Protein AF-A0A812JSM6-F1 (afdb_monomer_lite)

Secondary structure (DSSP, 8-state):
--HHHHHHHIIIIIHHHHHHHHHHHT-EEEE-SSEEEEEESTTS-EEEEEETTTEEEEEEEEEGGGTEEEEEEEETTS-EEEEEEE--HHHHHHHHHHHHHHHHHHHHHHHTT-TTTTTS----------SS-------S---------

Sequence (149 aa):
MFAPFLSCFVVIGIIPFIAAVNRQFRVKYKVTNKRVSVTGGLDGKDITEFSYQEIYEMKYGLRFLGYCADVRINLRDGAKVELFGLLNFEEMRENYNYMLSKHLAYFCIGAKAMDGVLQLKAPGRFWLDPPDGLCLLKLVFGAWDRRVC

pLDDT: mean 70.22, std 19.66, range [28.47, 93.5]

Foldseek 3Di:
DCVVVVVCCCVPPVVVVVVVVVQQPAWDWDDDLFWIWIQHDPVSPDIDIDGLQQFDDKDKDADDVQQFIKIWTQGVVRDIDINGDPRHNVVVVVSVVVSVVSSVVVVVVVVVVCVVPPPPDDPDDDDDPDPDPDPDDDDDDPDPPPPDD

Structure (mmCIF, N/CA/C/O backbone):
data_AF-A0A812JSM6-F1
#
_entry.id   AF-A0A812JSM6-F1
#
loop_
_atom_site.group_PDB
_atom_site.id
_atom_site.type_symbol
_atom_site.label_atom_id
_atom_site.label_alt_id
_atom_site.label_comp_id
_atom_site.label_asym_id
_atom_site.label_entity_id
_atom_site.label_seq_id
_atom_site.pdbx_PDB_ins_code
_atom_site.Cartn_x
_atom_site.Cartn_y
_atom_site.Cartn_z
_atom_site.occupancy
_atom_site.B_iso_or_equiv
_atom_site.auth_seq_id
_atom_site.auth_comp_id
_atom_site.auth_asym_id
_atom_site.auth_atom_id
_atom_site.pdbx_PDB_model_num
ATOM 1 N N . MET A 1 1 ? 33.179 2.608 -28.575 1.00 76.56 1 MET A N 1
ATOM 2 C CA . MET A 1 1 ? 32.802 1.241 -28.142 1.00 76.56 1 MET A CA 1
ATOM 3 C C . MET A 1 1 ? 31.641 1.196 -27.135 1.00 76.56 1 MET A C 1
ATOM 5 O O . MET A 1 1 ? 31.007 0.160 -27.040 1.00 76.56 1 MET A O 1
ATOM 9 N N . PHE A 1 2 ? 31.307 2.287 -26.425 1.00 82.81 2 PHE A N 1
ATOM 10 C CA . PHE A 1 2 ? 30.234 2.302 -25.406 1.00 82.81 2 PHE A CA 1
ATOM 11 C C . PHE A 1 2 ? 28.799 2.477 -25.940 1.00 82.81 2 PHE A C 1
ATOM 13 O O . PHE A 1 2 ? 27.842 2.128 -25.253 1.00 82.81 2 PHE A O 1
ATOM 20 N N . ALA A 1 3 ? 28.639 2.975 -27.170 1.00 85.88 3 ALA A N 1
ATOM 21 C CA . ALA A 1 3 ? 27.335 3.212 -27.795 1.00 85.88 3 ALA A CA 1
ATOM 22 C C . ALA A 1 3 ? 26.365 2.000 -27.788 1.00 85.88 3 ALA A C 1
ATOM 24 O O . ALA A 1 3 ? 25.209 2.195 -27.409 1.00 85.88 3 ALA A O 1
ATOM 25 N N . PRO A 1 4 ? 26.779 0.755 -28.122 1.00 87.19 4 PRO A N 1
ATOM 26 C CA . PRO A 1 4 ? 25.855 -0.385 -28.093 1.00 87.19 4 PRO A CA 1
ATOM 27 C C . PRO A 1 4 ? 25.420 -0.775 -26.672 1.00 87.19 4 PRO A C 1
ATOM 29 O O . PRO A 1 4 ? 24.293 -1.223 -26.473 1.00 87.19 4 PRO A O 1
ATOM 32 N N . PHE A 1 5 ? 26.278 -0.564 -25.669 1.00 89.69 5 PHE A N 1
ATOM 33 C CA . PHE A 1 5 ? 25.990 -0.917 -24.276 1.00 89.69 5 PHE A CA 1
ATOM 34 C C . PHE A 1 5 ? 24.884 -0.035 -23.684 1.00 89.69 5 PHE A C 1
ATOM 36 O O . PHE A 1 5 ? 23.965 -0.532 -23.034 1.00 89.69 5 PHE A O 1
ATOM 43 N N . LEU A 1 6 ? 24.936 1.272 -23.966 1.00 90.75 6 LEU A N 1
ATOM 44 C CA . LEU A 1 6 ? 23.934 2.225 -23.490 1.00 90.75 6 LEU A CA 1
ATOM 45 C C . LEU A 1 6 ? 22.566 1.977 -24.142 1.00 90.75 6 LEU A C 1
ATOM 47 O O . LEU A 1 6 ? 21.545 2.001 -23.458 1.00 90.75 6 LEU A O 1
ATOM 51 N N . SER A 1 7 ? 22.547 1.679 -25.446 1.00 91.00 7 SER A N 1
ATOM 52 C CA . SER A 1 7 ? 21.311 1.370 -26.175 1.00 91.00 7 SER A CA 1
ATOM 53 C C . SER A 1 7 ? 20.589 0.155 -25.581 1.00 91.00 7 SER A C 1
ATOM 55 O O . SER A 1 7 ? 19.389 0.218 -25.318 1.00 91.00 7 SER A O 1
ATOM 57 N N . CYS A 1 8 ? 21.325 -0.916 -25.276 1.00 90.44 8 CYS A N 1
ATOM 58 C CA . CYS A 1 8 ? 20.752 -2.132 -24.706 1.00 90.44 8 CYS A CA 1
ATOM 59 C C . CYS A 1 8 ? 20.219 -1.910 -23.275 1.00 90.44 8 CYS A C 1
ATOM 61 O O . CYS A 1 8 ? 19.116 -2.345 -22.941 1.00 90.44 8 CYS A O 1
ATOM 63 N N . PHE A 1 9 ? 20.956 -1.164 -22.441 1.00 92.88 9 PHE A N 1
ATOM 64 C CA . PHE A 1 9 ? 20.555 -0.866 -21.061 1.00 92.88 9 PHE A CA 1
ATOM 65 C C . PHE A 1 9 ? 19.278 -0.020 -20.974 1.00 92.88 9 PHE A C 1
ATOM 67 O O . PHE A 1 9 ? 18.424 -0.269 -20.124 1.00 92.88 9 PHE A O 1
ATOM 74 N N . VAL A 1 10 ? 19.111 0.967 -21.856 1.00 93.50 10 VAL A N 1
ATOM 75 C CA . VAL A 1 10 ? 17.908 1.812 -21.845 1.00 93.50 10 VAL A CA 1
ATOM 76 C C . VAL A 1 10 ? 16.676 1.003 -22.251 1.00 93.50 10 VAL A C 1
ATOM 78 O O . VAL A 1 10 ? 15.651 1.082 -21.575 1.00 93.50 10 VAL A O 1
ATOM 81 N N . VAL A 1 11 ? 16.785 0.188 -23.306 1.00 93.06 11 VAL A N 1
ATOM 82 C CA . VAL A 1 11 ? 15.657 -0.594 -23.837 1.00 93.06 11 VAL A CA 1
ATOM 83 C C . VAL A 1 11 ? 15.232 -1.704 -22.876 1.00 93.06 11 VAL A C 1
ATOM 85 O O . VAL A 1 11 ? 14.039 -1.885 -22.643 1.00 93.06 11 VAL A O 1
ATOM 88 N N . ILE A 1 12 ? 16.193 -2.427 -22.295 1.00 92.31 12 ILE A N 1
ATOM 89 C CA . ILE A 1 12 ? 15.912 -3.599 -21.453 1.00 92.31 12 ILE A CA 1
ATOM 90 C C . ILE A 1 12 ? 15.767 -3.223 -19.974 1.00 92.31 12 ILE A C 1
ATOM 92 O O . ILE A 1 12 ? 15.032 -3.879 -19.244 1.00 92.31 12 ILE A O 1
ATOM 96 N N . GLY A 1 13 ? 16.460 -2.186 -19.508 1.00 93.06 13 GLY A N 1
ATOM 97 C CA . GLY A 1 13 ? 16.463 -1.787 -18.102 1.00 93.06 13 GLY A CA 1
ATOM 98 C C . GLY A 1 13 ? 15.492 -0.650 -17.817 1.00 93.06 13 GLY A C 1
ATOM 99 O O . GLY A 1 13 ? 14.518 -0.817 -17.085 1.00 93.06 13 GLY A O 1
ATOM 100 N N . ILE A 1 14 ? 15.757 0.523 -18.395 1.00 93.44 14 ILE A N 1
ATOM 101 C CA . ILE A 1 14 ? 15.090 1.766 -17.981 1.00 93.44 14 ILE A CA 1
ATOM 102 C C . ILE A 1 14 ? 13.609 1.785 -18.372 1.00 93.44 14 ILE A C 1
ATOM 104 O O . ILE A 1 14 ? 12.766 2.110 -17.537 1.00 93.44 14 ILE A O 1
ATOM 108 N N . ILE A 1 15 ? 13.271 1.420 -19.612 1.00 93.38 15 ILE A N 1
ATOM 109 C CA . ILE A 1 15 ? 11.881 1.456 -20.095 1.00 93.38 15 ILE A CA 1
ATOM 110 C C . ILE A 1 15 ? 10.942 0.574 -19.244 1.00 93.38 15 ILE A C 1
ATOM 112 O O . ILE A 1 15 ? 9.942 1.101 -18.743 1.00 93.38 15 ILE A O 1
ATOM 116 N N . PRO A 1 16 ? 11.224 -0.725 -19.011 1.00 92.81 16 PRO A N 1
ATOM 117 C CA . PRO A 1 16 ? 10.350 -1.547 -18.175 1.00 92.81 16 PRO A CA 1
ATOM 118 C C . PRO A 1 16 ? 10.378 -1.134 -16.699 1.00 92.81 16 PRO A C 1
ATOM 120 O O . PRO A 1 16 ? 9.357 -1.260 -16.021 1.00 92.81 16 PRO A O 1
ATOM 123 N N . PHE A 1 17 ? 11.492 -0.588 -16.198 1.00 92.75 17 PHE A N 1
ATOM 124 C CA . PHE A 1 17 ? 11.568 -0.079 -14.829 1.00 92.75 17 PHE A CA 1
ATOM 125 C C . PHE A 1 17 ? 10.635 1.119 -14.611 1.00 92.75 17 PHE A C 1
ATOM 127 O O . PHE A 1 17 ? 9.844 1.115 -13.671 1.00 92.75 17 PHE A O 1
ATOM 134 N N . ILE A 1 18 ? 10.651 2.111 -15.509 1.00 90.75 18 ILE A N 1
ATOM 135 C CA . ILE A 1 18 ? 9.742 3.267 -15.435 1.00 90.75 18 ILE A CA 1
ATOM 136 C C . ILE A 1 18 ? 8.284 2.809 -15.546 1.00 90.75 18 ILE A C 1
ATOM 138 O O . ILE A 1 18 ? 7.426 3.297 -14.809 1.00 90.75 18 ILE A O 1
ATOM 142 N N . ALA A 1 19 ? 7.994 1.847 -16.427 1.00 87.06 19 ALA A N 1
ATOM 143 C CA . ALA A 1 19 ? 6.653 1.288 -16.564 1.00 87.06 19 ALA A CA 1
ATOM 144 C C . ALA A 1 19 ? 6.167 0.612 -15.267 1.00 87.06 19 ALA A C 1
ATOM 146 O O . ALA A 1 19 ? 5.017 0.810 -14.868 1.00 87.06 19 ALA A O 1
ATOM 147 N N . ALA A 1 20 ? 7.041 -0.133 -14.584 1.00 84.12 20 ALA A N 1
ATOM 148 C CA . ALA A 1 20 ? 6.739 -0.734 -13.288 1.00 84.12 20 ALA A CA 1
ATOM 149 C C . ALA A 1 20 ? 6.508 0.339 -12.213 1.00 84.12 20 ALA A C 1
ATOM 151 O O . ALA A 1 20 ? 5.495 0.316 -11.524 1.00 84.12 20 ALA A O 1
ATOM 152 N N . VAL A 1 21 ? 7.388 1.334 -12.125 1.00 84.06 21 VAL A N 1
ATOM 153 C CA . VAL A 1 21 ? 7.294 2.416 -11.137 1.00 84.06 21 VAL A CA 1
ATOM 154 C C . VAL A 1 21 ? 6.013 3.245 -11.311 1.00 84.06 21 VAL A C 1
ATOM 156 O O . VAL A 1 21 ? 5.308 3.515 -10.338 1.00 84.06 21 VAL A O 1
ATOM 159 N N . ASN A 1 22 ? 5.639 3.578 -12.549 1.00 82.69 22 ASN A N 1
ATOM 160 C CA . ASN A 1 22 ? 4.393 4.296 -12.838 1.00 82.69 22 ASN A CA 1
ATOM 161 C C . ASN A 1 22 ? 3.137 3.534 -12.396 1.00 82.69 22 ASN A C 1
ATOM 163 O O . ASN A 1 22 ? 2.111 4.157 -12.115 1.00 82.69 22 ASN A O 1
ATOM 167 N N . ARG A 1 23 ? 3.191 2.199 -12.340 1.00 73.75 23 ARG A N 1
ATOM 168 C CA . ARG A 1 23 ? 2.078 1.389 -11.837 1.00 73.75 23 ARG A CA 1
ATOM 169 C C . ARG A 1 23 ? 1.882 1.587 -10.336 1.00 73.75 23 ARG A C 1
ATOM 171 O O . ARG A 1 23 ? 0.740 1.695 -9.902 1.00 73.75 23 ARG A O 1
ATOM 178 N N . GLN A 1 24 ? 2.966 1.679 -9.567 1.00 71.12 24 GLN A N 1
ATOM 179 C CA . GLN A 1 24 ? 2.906 1.925 -8.125 1.00 71.12 24 GLN A CA 1
ATOM 180 C C . GLN A 1 24 ? 2.374 3.329 -7.791 1.00 71.12 24 GLN A C 1
ATOM 182 O O . GLN A 1 24 ? 1.583 3.472 -6.866 1.00 71.12 24 GLN A O 1
ATOM 187 N N . PHE A 1 25 ? 2.752 4.361 -8.551 1.00 74.31 25 PHE A N 1
ATOM 188 C CA . PHE A 1 25 ? 2.411 5.754 -8.220 1.00 74.31 25 PHE A CA 1
ATOM 189 C C . PHE A 1 25 ? 0.959 6.173 -8.498 1.00 74.31 25 PHE A C 1
ATOM 191 O O . PHE A 1 25 ? 0.527 7.232 -8.045 1.00 74.31 25 PHE A O 1
ATOM 198 N N . ARG A 1 26 ? 0.190 5.386 -9.257 1.00 69.31 26 ARG A N 1
ATOM 199 C CA . ARG A 1 26 ? -1.166 5.772 -9.692 1.00 69.31 26 ARG A CA 1
ATOM 200 C C . ARG A 1 26 ? -2.274 5.515 -8.676 1.00 69.31 26 ARG A C 1
ATOM 202 O O . ARG A 1 26 ? -3.402 5.932 -8.918 1.00 69.31 26 ARG A O 1
ATOM 209 N N . VAL A 1 27 ? -1.982 4.858 -7.560 1.00 75.50 27 VAL A N 1
ATOM 210 C CA . VAL A 1 27 ? -2.995 4.582 -6.538 1.00 75.50 27 VAL A CA 1
ATOM 211 C C . VAL A 1 27 ? -2.997 5.713 -5.516 1.00 75.50 27 VAL A C 1
ATOM 213 O O . VAL A 1 27 ? -1.971 6.008 -4.908 1.00 75.50 27 VAL A O 1
ATOM 216 N N . LYS A 1 28 ? -4.149 6.365 -5.335 1.00 79.69 28 LYS A N 1
ATOM 217 C CA . LYS A 1 28 ? -4.327 7.421 -4.332 1.00 79.69 28 LYS A CA 1
ATOM 218 C C . LYS A 1 28 ? -5.254 6.931 -3.232 1.00 79.69 28 LYS A C 1
ATOM 220 O O . LYS A 1 28 ? -6.344 6.432 -3.506 1.00 79.69 28 LYS A O 1
ATOM 225 N N . TYR A 1 29 ? -4.834 7.123 -1.988 1.00 79.44 29 TYR A N 1
ATOM 226 C CA . TYR A 1 29 ? -5.600 6.735 -0.810 1.00 79.44 29 TYR A CA 1
ATOM 227 C C . TYR A 1 29 ? -6.124 7.982 -0.113 1.00 79.44 29 TYR A C 1
ATOM 229 O O . TYR A 1 29 ? -5.374 8.921 0.148 1.00 79.44 29 TYR A O 1
ATOM 237 N N . LYS A 1 30 ? -7.418 7.995 0.198 1.00 84.31 30 LYS A N 1
ATOM 238 C CA . LYS A 1 30 ? -8.031 9.044 1.004 1.00 84.31 30 LYS A CA 1
ATOM 239 C C . LYS A 1 30 ? -8.640 8.422 2.247 1.00 84.31 30 LYS A C 1
ATOM 241 O O . LYS A 1 30 ? -9.692 7.785 2.200 1.00 84.31 30 LYS A O 1
ATOM 246 N N . VAL A 1 31 ? -7.974 8.644 3.372 1.00 84.62 31 VAL A N 1
ATOM 247 C CA . VAL A 1 31 ? -8.452 8.229 4.689 1.00 84.62 31 VAL A CA 1
ATOM 248 C C . VAL A 1 31 ? -9.355 9.323 5.249 1.00 84.62 31 VAL A C 1
ATOM 250 O O . VAL A 1 31 ? -8.962 10.482 5.342 1.00 84.62 31 VAL A O 1
ATOM 253 N N . THR A 1 32 ? -10.605 8.993 5.574 1.00 87.00 32 THR A N 1
ATOM 254 C CA . THR A 1 32 ? -11.562 9.924 6.196 1.00 87.00 32 THR A CA 1
ATOM 255 C C . THR A 1 32 ? -12.191 9.281 7.434 1.00 87.00 32 THR A C 1
ATOM 257 O O . THR A 1 32 ? -12.185 8.065 7.597 1.00 87.00 32 THR A O 1
ATOM 260 N N . ASN A 1 33 ? -12.791 10.086 8.314 1.00 86.19 33 ASN A N 1
ATOM 261 C CA . ASN A 1 33 ? -13.388 9.631 9.577 1.00 86.19 33 ASN A CA 1
ATOM 262 C C . ASN A 1 33 ? -14.441 8.516 9.466 1.00 86.19 33 ASN A C 1
ATOM 264 O O . ASN A 1 33 ? -14.615 7.780 10.432 1.00 86.19 33 ASN A O 1
ATOM 268 N N . LYS A 1 34 ? -15.169 8.420 8.345 1.00 84.25 34 LYS A N 1
ATOM 269 C CA . LYS A 1 34 ? -16.288 7.470 8.175 1.00 84.25 34 LYS A CA 1
ATOM 270 C C . LYS A 1 34 ? -15.994 6.333 7.199 1.00 84.25 34 LYS A C 1
ATOM 272 O O . LYS A 1 34 ? -16.582 5.269 7.326 1.00 84.25 34 LYS A O 1
ATOM 277 N N . ARG A 1 35 ? -15.136 6.580 6.213 1.00 87.44 35 ARG A N 1
ATOM 278 C CA . ARG A 1 35 ? -14.860 5.663 5.110 1.00 87.44 35 ARG A CA 1
ATOM 279 C C . ARG A 1 35 ? -13.451 5.862 4.592 1.00 87.44 35 ARG A C 1
ATOM 281 O O . ARG A 1 35 ? -12.874 6.943 4.751 1.00 87.44 35 ARG A O 1
ATOM 288 N N . VAL A 1 36 ? -12.945 4.819 3.959 1.00 88.81 36 VAL A N 1
ATOM 289 C CA . VAL A 1 36 ? -11.672 4.825 3.252 1.00 88.81 36 VAL A CA 1
ATOM 290 C C . VAL A 1 36 ? -11.987 4.752 1.767 1.00 88.81 36 VAL A C 1
ATOM 292 O O . VAL A 1 36 ? -12.696 3.845 1.336 1.00 88.81 36 VAL A O 1
ATOM 295 N N . SER A 1 37 ? -11.487 5.718 0.999 1.00 87.44 37 SER A N 1
ATOM 296 C CA . SER A 1 37 ? -11.657 5.746 -0.453 1.00 87.44 37 SER A CA 1
ATOM 297 C C . SER A 1 37 ? -10.317 5.419 -1.105 1.00 87.44 37 SER A C 1
ATOM 299 O O . SER A 1 37 ? -9.312 6.092 -0.857 1.00 87.44 37 SER A O 1
ATOM 301 N N . VAL A 1 38 ? -10.304 4.381 -1.935 1.00 85.44 38 VAL A N 1
ATOM 302 C CA . VAL A 1 38 ? -9.160 4.016 -2.772 1.00 85.44 38 VAL A CA 1
ATOM 303 C C . VAL A 1 38 ? -9.497 4.431 -4.191 1.00 85.44 38 VAL A C 1
ATOM 305 O O . VAL A 1 38 ? -10.498 3.988 -4.750 1.00 85.44 38 VAL A O 1
ATOM 308 N N . THR A 1 39 ? -8.687 5.318 -4.754 1.00 84.19 39 THR A N 1
ATOM 309 C CA . THR A 1 39 ? -8.826 5.763 -6.137 1.00 84.19 39 THR A CA 1
ATOM 310 C C . THR A 1 39 ? -7.756 5.081 -6.973 1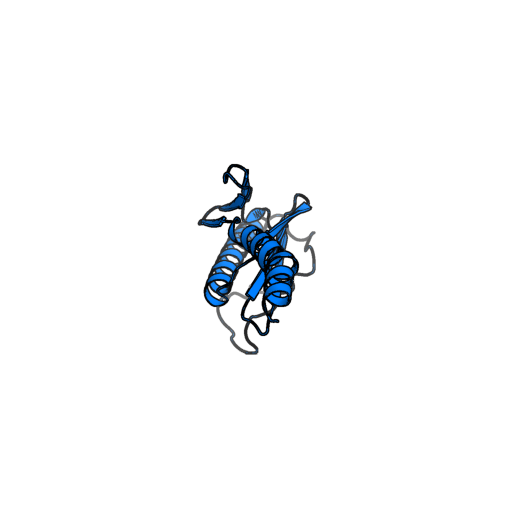.00 84.19 39 THR A C 1
ATOM 312 O O . THR A 1 39 ? -6.558 5.280 -6.754 1.00 84.19 39 THR A O 1
ATOM 315 N N . GLY A 1 40 ? -8.206 4.266 -7.921 1.00 76.56 40 GLY A N 1
ATOM 316 C CA . GLY A 1 40 ? -7.383 3.575 -8.901 1.00 76.56 40 GLY A CA 1
ATOM 317 C C . GLY A 1 40 ? -7.708 3.988 -10.337 1.00 76.56 40 GLY A C 1
ATOM 318 O O . GLY A 1 40 ? -8.612 4.779 -10.613 1.00 76.56 40 GLY A O 1
ATOM 319 N N . GLY A 1 41 ? -6.939 3.421 -11.264 1.00 72.44 41 GLY A N 1
ATOM 320 C CA . GLY A 1 41 ? -7.090 3.644 -12.701 1.00 72.44 41 GLY A CA 1
ATOM 321 C C . GLY A 1 41 ? -6.201 4.764 -13.247 1.00 72.44 41 GLY A C 1
ATOM 322 O O . GLY A 1 41 ? -5.709 5.621 -12.517 1.00 72.44 41 GLY A O 1
ATOM 323 N N . LEU A 1 42 ? -5.972 4.741 -14.563 1.00 64.12 42 LEU A N 1
ATOM 324 C CA . LEU A 1 42 ? -5.205 5.780 -15.261 1.00 64.12 42 LEU A CA 1
ATOM 325 C C . LEU A 1 42 ? -5.878 7.157 -15.171 1.00 64.12 42 LEU A C 1
ATOM 327 O O . LEU A 1 42 ? -5.184 8.152 -14.990 1.00 64.12 42 LEU A O 1
ATOM 331 N N . ASP A 1 43 ? -7.210 7.181 -15.241 1.00 74.25 43 ASP A N 1
ATOM 332 C CA . ASP A 1 43 ? -8.031 8.396 -15.198 1.00 74.25 43 ASP A CA 1
ATOM 333 C C . ASP A 1 43 ? -8.645 8.661 -13.812 1.00 74.25 43 ASP A C 1
ATOM 335 O O . ASP A 1 43 ? -9.489 9.541 -13.662 1.00 74.25 43 ASP A O 1
ATOM 339 N N . GLY A 1 44 ? -8.272 7.880 -12.787 1.00 71.88 44 GLY A N 1
ATOM 340 C CA . GLY A 1 44 ? -8.815 8.022 -11.429 1.00 71.88 44 GLY A CA 1
ATOM 341 C C . GLY A 1 44 ? -10.327 7.780 -11.320 1.00 71.88 44 GLY A C 1
ATOM 342 O O . GLY A 1 44 ? -10.960 8.261 -10.383 1.00 71.88 44 GLY A O 1
ATOM 343 N N . LYS A 1 45 ? -10.916 7.083 -12.299 1.00 76.19 45 LYS A N 1
ATOM 344 C CA . LYS A 1 45 ? -12.363 6.854 -12.397 1.00 76.19 45 LYS A CA 1
ATOM 345 C C . LYS A 1 45 ? -12.853 5.727 -11.485 1.00 76.19 45 LYS A C 1
ATOM 347 O O . LYS A 1 45 ? -14.020 5.725 -11.100 1.00 76.19 45 LYS A O 1
ATOM 352 N N . ASP A 1 46 ? -11.966 4.811 -11.108 1.00 80.06 46 ASP A N 1
ATOM 353 C CA . ASP A 1 46 ? -12.313 3.676 -10.260 1.00 80.06 46 ASP A CA 1
ATOM 354 C C . ASP A 1 46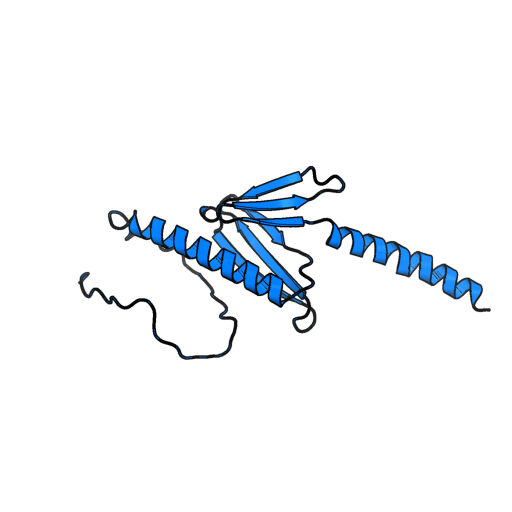 ? -12.100 4.064 -8.798 1.00 80.06 46 ASP A C 1
ATOM 356 O O . ASP A 1 46 ? -10.996 3.986 -8.257 1.00 80.06 46 ASP A O 1
ATOM 360 N N . ILE A 1 47 ? -13.170 4.546 -8.168 1.00 84.06 47 ILE A N 1
ATOM 361 C CA . ILE A 1 47 ? -13.194 4.878 -6.744 1.00 84.06 47 ILE A CA 1
ATOM 362 C C . ILE A 1 47 ? -13.926 3.754 -6.021 1.00 84.06 47 ILE A C 1
ATOM 364 O O . ILE A 1 47 ? -15.131 3.581 -6.186 1.00 84.06 47 ILE A O 1
ATOM 368 N N . THR A 1 48 ? -13.205 3.005 -5.196 1.00 84.12 48 THR A N 1
ATOM 369 C CA . THR A 1 48 ? -13.795 2.016 -4.291 1.00 84.12 48 THR A CA 1
ATOM 370 C C . THR A 1 48 ? -13.791 2.586 -2.882 1.00 84.12 48 THR A C 1
ATOM 372 O O . THR A 1 48 ? -12.725 2.857 -2.324 1.00 84.12 48 THR A O 1
ATOM 375 N N . GLU A 1 49 ? -14.977 2.791 -2.314 1.00 87.69 49 GLU A N 1
ATOM 376 C CA . GLU A 1 49 ? -15.155 3.251 -0.937 1.00 87.69 49 GLU A CA 1
ATOM 377 C C . GLU A 1 49 ? -15.636 2.093 -0.064 1.00 87.69 49 GLU A C 1
ATOM 379 O O . GLU A 1 49 ? -16.531 1.358 -0.471 1.00 87.69 49 GLU A O 1
ATOM 384 N N . PHE A 1 50 ? -15.071 1.950 1.133 1.00 88.75 50 PHE A N 1
ATOM 385 C CA . PHE A 1 50 ? -15.512 0.954 2.114 1.00 88.75 50 PHE A CA 1
ATOM 386 C C . PHE A 1 50 ? -15.593 1.538 3.526 1.00 88.75 50 PHE A C 1
ATOM 388 O O . PHE A 1 50 ? -14.914 2.520 3.867 1.00 88.75 50 PHE A O 1
ATOM 395 N N . SER A 1 51 ? -16.457 0.941 4.349 1.00 89.19 51 SER A N 1
ATOM 396 C CA . SER A 1 51 ? -16.693 1.349 5.738 1.00 89.19 51 SER A CA 1
ATOM 397 C C . SER A 1 51 ? -15.787 0.592 6.715 1.00 89.19 51 SER A C 1
ATOM 399 O O . SER A 1 51 ? -15.416 -0.559 6.494 1.00 89.19 51 SER A O 1
ATOM 401 N N . TYR A 1 52 ? -15.474 1.194 7.866 1.00 87.25 52 TYR A N 1
ATOM 402 C CA . TYR A 1 52 ? -14.646 0.557 8.904 1.00 87.25 52 TYR A CA 1
ATOM 403 C C . TYR A 1 52 ? -15.259 -0.713 9.508 1.00 87.25 52 TYR A C 1
ATOM 405 O O . TYR A 1 52 ? -14.547 -1.540 10.079 1.00 87.25 52 TYR A O 1
ATOM 413 N N . GLN A 1 53 ? -16.578 -0.866 9.401 1.00 84.06 53 GLN A N 1
ATOM 414 C CA . GLN A 1 53 ? -17.322 -2.007 9.939 1.00 84.06 53 GLN A CA 1
ATOM 415 C C . GLN A 1 53 ? -17.158 -3.270 9.077 1.00 84.06 53 GLN A C 1
ATOM 417 O O . GLN A 1 53 ? -17.229 -4.392 9.588 1.00 84.06 53 GLN A O 1
ATOM 422 N N . GLU A 1 54 ? -16.901 -3.087 7.781 1.00 86.06 54 GLU A N 1
ATOM 423 C CA . GLU A 1 54 ? -16.725 -4.159 6.793 1.00 86.06 54 GLU A CA 1
ATOM 424 C C . GLU A 1 54 ? -15.341 -4.799 6.871 1.00 86.06 54 GLU A C 1
ATOM 426 O O . GLU A 1 54 ? -15.135 -5.887 6.343 1.00 86.06 54 GLU A O 1
ATOM 431 N N . ILE A 1 55 ? -14.393 -4.160 7.555 1.00 85.44 55 ILE A N 1
ATOM 432 C CA . ILE A 1 55 ? -13.047 -4.692 7.733 1.00 85.44 55 ILE A CA 1
ATOM 433 C C . ILE A 1 55 ? -13.127 -5.931 8.631 1.00 85.44 55 ILE A C 1
ATOM 435 O O . ILE A 1 55 ? -13.669 -5.883 9.736 1.00 85.44 55 ILE A O 1
ATOM 439 N N . TYR A 1 56 ? -12.619 -7.056 8.136 1.00 83.62 56 TYR A N 1
ATOM 440 C CA . TYR A 1 56 ? -12.536 -8.316 8.873 1.00 83.62 56 TYR A CA 1
ATOM 441 C C . TYR A 1 56 ? -11.137 -8.528 9.451 1.00 83.62 56 TYR A C 1
ATOM 443 O O . TYR A 1 56 ? -10.991 -8.953 10.593 1.00 83.62 56 TYR A O 1
ATOM 451 N N . GLU A 1 57 ? -10.108 -8.217 8.667 1.00 80.50 57 GLU A N 1
ATOM 452 C CA . GLU A 1 57 ? -8.719 -8.427 9.053 1.00 80.50 57 GLU A CA 1
ATOM 453 C C . GLU A 1 57 ? -7.826 -7.383 8.383 1.00 80.50 57 GLU A C 1
ATOM 455 O O . GLU A 1 57 ? -7.996 -7.070 7.202 1.00 80.50 57 GLU A O 1
ATOM 460 N N . MET A 1 58 ? -6.854 -6.869 9.135 1.00 82.50 58 MET A N 1
ATOM 461 C CA . MET A 1 58 ? -5.794 -6.004 8.627 1.00 82.50 58 MET A CA 1
ATOM 462 C C . MET A 1 58 ? -4.446 -6.672 8.885 1.00 82.50 58 MET A C 1
ATOM 464 O O . MET A 1 58 ? -4.177 -7.126 9.992 1.00 82.50 58 MET A O 1
ATOM 468 N N . LYS A 1 59 ? -3.609 -6.745 7.852 1.00 83.88 59 LYS A N 1
ATOM 469 C CA . LYS A 1 59 ? -2.251 -7.293 7.902 1.00 83.88 59 LYS A CA 1
ATOM 470 C C . LYS A 1 59 ? -1.301 -6.286 7.283 1.00 83.88 59 LYS A C 1
ATOM 472 O O . LYS A 1 59 ? -1.591 -5.778 6.205 1.00 83.88 59 LYS A O 1
ATOM 477 N N . TYR A 1 60 ? -0.158 -6.034 7.904 1.00 81.00 60 TYR A N 1
ATOM 478 C CA . TYR A 1 60 ? 0.907 -5.249 7.288 1.00 81.00 60 TYR A CA 1
ATOM 479 C C . TYR A 1 60 ? 2.136 -6.124 7.034 1.00 81.00 60 TYR A C 1
ATOM 481 O O . TYR A 1 60 ? 2.393 -7.084 7.756 1.00 81.00 60 TYR A O 1
ATOM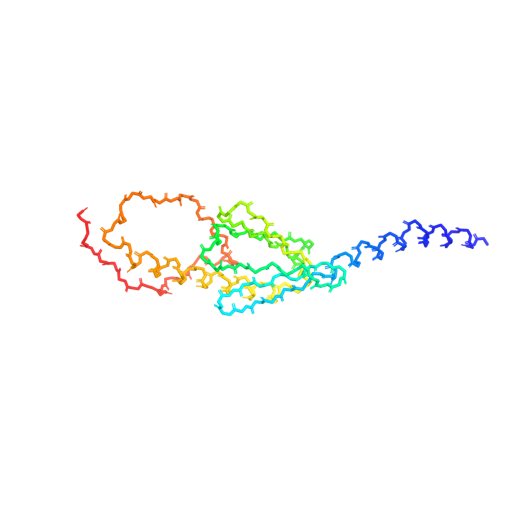 489 N N . GLY A 1 61 ? 2.873 -5.822 5.969 1.00 78.94 61 GLY A N 1
ATOM 490 C CA . GLY A 1 61 ? 4.114 -6.490 5.604 1.00 78.94 61 GLY A CA 1
ATOM 491 C C . GLY A 1 61 ? 5.215 -5.464 5.394 1.00 78.94 61 GLY A C 1
ATOM 492 O O . GLY A 1 61 ? 5.077 -4.566 4.568 1.00 78.94 61 GLY A O 1
ATOM 493 N N . LEU A 1 62 ? 6.312 -5.601 6.135 1.00 77.06 62 LEU A N 1
ATOM 494 C CA . LEU A 1 62 ? 7.494 -4.756 5.978 1.00 77.06 62 LEU A CA 1
ATOM 495 C C . LEU A 1 62 ? 8.326 -5.247 4.789 1.00 77.06 62 LEU A C 1
ATOM 497 O O . LEU A 1 62 ? 8.587 -6.443 4.645 1.00 77.06 62 LEU A O 1
ATOM 501 N N . ARG A 1 63 ? 8.782 -4.319 3.951 1.00 74.00 63 ARG A N 1
ATOM 502 C CA . ARG A 1 63 ? 9.640 -4.571 2.792 1.00 74.00 63 ARG A CA 1
ATOM 503 C C . ARG A 1 63 ? 10.871 -3.672 2.861 1.00 74.00 63 ARG A C 1
ATOM 505 O O . ARG A 1 63 ? 10.799 -2.560 3.371 1.00 74.00 63 ARG A O 1
ATOM 512 N N . PHE A 1 64 ? 12.008 -4.167 2.361 1.00 64.06 64 PHE A N 1
ATOM 513 C CA . PHE A 1 64 ? 13.291 -3.446 2.361 1.00 64.06 64 PHE A CA 1
ATOM 514 C C . PHE A 1 64 ? 13.658 -2.840 3.728 1.00 64.06 64 PHE A C 1
ATOM 516 O O . PHE A 1 64 ? 13.581 -1.633 3.893 1.00 64.06 64 PHE A O 1
ATOM 523 N N . LEU A 1 65 ? 14.050 -3.655 4.717 1.00 70.94 65 LEU A N 1
ATOM 524 C CA . LEU A 1 65 ? 14.561 -3.181 6.023 1.00 70.94 65 LEU A CA 1
ATOM 525 C C . LEU A 1 65 ? 13.692 -2.103 6.727 1.00 70.94 65 LEU A C 1
ATOM 527 O O . LEU A 1 65 ? 14.207 -1.331 7.527 1.00 70.94 65 LEU A O 1
ATOM 531 N N . GLY A 1 66 ? 12.384 -2.048 6.444 1.00 68.44 66 GLY A N 1
ATOM 532 C CA . GLY A 1 66 ? 11.457 -1.074 7.034 1.00 68.44 66 GLY A CA 1
ATOM 533 C C . GLY A 1 66 ? 11.254 0.221 6.236 1.00 68.44 66 GLY A C 1
ATOM 534 O O . GLY A 1 66 ? 10.518 1.085 6.695 1.00 68.44 66 GLY A O 1
ATOM 535 N N . TYR A 1 67 ? 11.845 0.365 5.045 1.00 67.56 67 TYR A N 1
ATOM 536 C CA . TYR A 1 67 ? 11.652 1.554 4.202 1.00 67.56 67 TYR A CA 1
ATOM 537 C C . TYR A 1 67 ? 10.281 1.606 3.523 1.00 67.56 67 TYR A C 1
ATOM 539 O O . TYR A 1 67 ? 9.758 2.691 3.293 1.00 67.56 67 TYR A O 1
ATOM 547 N N . CYS A 1 68 ? 9.685 0.453 3.214 1.00 68.06 68 CYS A N 1
ATOM 548 C CA . CYS A 1 68 ? 8.371 0.381 2.581 1.00 68.06 68 CYS A CA 1
ATOM 549 C C . CYS A 1 68 ? 7.503 -0.632 3.323 1.00 68.06 68 CYS A C 1
ATOM 551 O O . CYS A 1 68 ? 7.997 -1.679 3.742 1.00 68.06 68 CYS A O 1
ATOM 553 N N . ALA A 1 69 ? 6.205 -0.370 3.442 1.00 75.38 69 ALA A N 1
ATOM 554 C CA . ALA A 1 69 ? 5.274 -1.327 4.025 1.00 75.38 69 ALA A CA 1
ATOM 555 C C . ALA A 1 69 ? 4.021 -1.477 3.156 1.00 75.38 69 ALA A C 1
ATOM 557 O O . ALA A 1 69 ? 3.414 -0.492 2.740 1.00 75.38 69 ALA A O 1
ATOM 558 N N . ASP A 1 70 ? 3.650 -2.725 2.888 1.00 80.31 70 ASP A N 1
ATOM 559 C CA . ASP A 1 70 ? 2.431 -3.089 2.172 1.00 80.31 70 ASP A CA 1
ATOM 560 C C . ASP A 1 70 ? 1.337 -3.385 3.214 1.00 80.31 70 ASP A C 1
ATOM 562 O O . ASP A 1 70 ? 1.572 -4.159 4.146 1.00 80.31 70 ASP A O 1
ATOM 566 N N . VAL A 1 71 ? 0.139 -2.807 3.083 1.00 82.94 71 VAL A N 1
ATOM 567 C CA . VAL A 1 71 ? -0.995 -3.116 3.980 1.00 82.94 71 VAL A CA 1
ATOM 568 C C . VAL A 1 71 ? -2.071 -3.855 3.210 1.00 82.94 71 VAL A C 1
ATOM 570 O O . VAL A 1 71 ? -2.529 -3.415 2.163 1.00 82.94 71 VAL A O 1
ATOM 573 N N . ARG A 1 72 ? -2.513 -4.984 3.750 1.00 85.06 72 ARG A N 1
ATOM 574 C CA . ARG A 1 72 ? -3.628 -5.772 3.243 1.00 85.06 72 ARG A CA 1
ATOM 575 C C . ARG A 1 72 ? -4.824 -5.670 4.165 1.00 85.06 72 ARG A C 1
ATOM 577 O O . ARG A 1 72 ? -4.740 -6.021 5.339 1.00 85.06 72 ARG A O 1
ATOM 584 N N . ILE A 1 73 ? -5.943 -5.247 3.595 1.00 87.81 73 ILE A N 1
ATOM 585 C CA . ILE A 1 73 ? -7.229 -5.158 4.271 1.00 87.81 73 ILE A CA 1
ATOM 586 C C . ILE A 1 73 ? -8.163 -6.174 3.616 1.00 87.81 73 ILE A C 1
ATOM 588 O O . ILE A 1 73 ? -8.445 -6.104 2.418 1.00 87.81 73 ILE A O 1
ATOM 592 N N . ASN A 1 74 ? -8.632 -7.132 4.410 1.00 88.12 74 ASN A N 1
ATOM 593 C CA . ASN A 1 74 ? -9.638 -8.100 3.997 1.00 88.12 74 ASN A CA 1
ATOM 594 C C . ASN A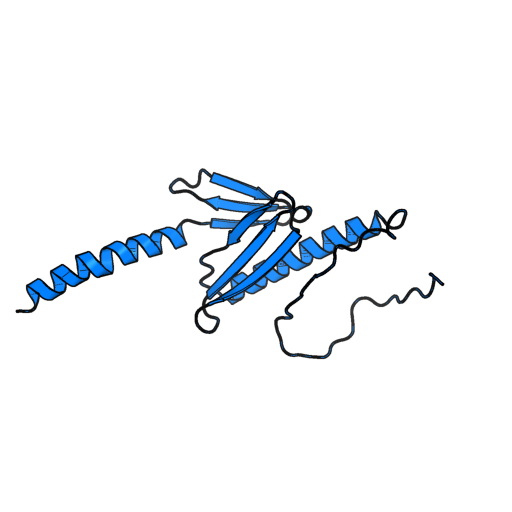 1 74 ? -11.010 -7.611 4.469 1.00 88.12 74 ASN A C 1
ATOM 596 O O . ASN A 1 74 ? -11.208 -7.372 5.665 1.00 88.12 74 ASN A O 1
ATOM 600 N N . LEU A 1 75 ? -11.949 -7.470 3.535 1.00 89.19 75 LEU A N 1
ATOM 601 C CA . LEU A 1 75 ? -13.332 -7.092 3.820 1.00 89.19 75 LEU A CA 1
ATOM 602 C C . LEU A 1 75 ? -14.198 -8.343 4.031 1.00 89.19 75 LEU A C 1
ATOM 604 O O . LEU A 1 75 ? -13.888 -9.427 3.532 1.00 89.19 75 LEU A O 1
ATOM 608 N N . ARG A 1 76 ? -15.315 -8.183 4.747 1.00 84.94 76 ARG A N 1
ATOM 609 C CA . ARG A 1 76 ? -16.316 -9.242 4.978 1.00 84.94 76 ARG A CA 1
ATOM 610 C C . ARG A 1 76 ? -16.948 -9.753 3.685 1.00 84.94 76 ARG A C 1
ATOM 612 O O . ARG A 1 76 ? -17.279 -10.931 3.615 1.00 84.94 76 ARG A O 1
ATOM 619 N N . ASP A 1 77 ? -17.030 -8.912 2.658 1.00 83.81 77 ASP A N 1
ATOM 620 C CA . ASP A 1 77 ? -17.556 -9.273 1.334 1.00 83.81 77 ASP A CA 1
ATOM 621 C C . ASP A 1 77 ? -16.591 -10.161 0.526 1.00 83.81 77 ASP A C 1
ATOM 623 O O . ASP A 1 77 ? -16.866 -10.525 -0.614 1.00 83.81 77 ASP A O 1
ATOM 627 N N . GLY A 1 78 ? -15.423 -10.492 1.091 1.00 82.25 78 GLY A N 1
ATOM 628 C CA . GLY A 1 78 ? -14.369 -11.256 0.423 1.00 82.25 78 GLY A CA 1
ATOM 629 C C . GLY A 1 78 ? -13.485 -10.413 -0.499 1.00 82.25 78 GLY A C 1
ATOM 630 O O . GLY A 1 78 ? -12.517 -10.933 -1.061 1.00 82.25 78 GLY A O 1
ATOM 631 N N . ALA A 1 79 ? -13.769 -9.113 -0.627 1.00 83.56 79 ALA A N 1
ATOM 632 C CA . ALA A 1 79 ? -12.906 -8.172 -1.323 1.00 83.56 79 ALA A CA 1
ATOM 633 C C . ALA A 1 79 ? -11.573 -8.002 -0.578 1.00 83.56 79 ALA A C 1
ATOM 635 O O . ALA A 1 79 ? -11.518 -7.906 0.652 1.00 83.56 79 ALA A O 1
ATOM 636 N N . LYS A 1 80 ? -10.483 -7.964 -1.346 1.00 85.38 80 LYS A N 1
ATOM 637 C CA . LYS A 1 80 ? -9.124 -7.769 -0.839 1.00 85.38 80 LYS A CA 1
ATOM 638 C C . LYS A 1 80 ? -8.619 -6.436 -1.347 1.00 85.38 80 LYS A C 1
ATOM 640 O O . LYS A 1 80 ? -8.452 -6.260 -2.552 1.00 85.38 80 LYS A O 1
ATOM 645 N N . VAL A 1 81 ? -8.389 -5.514 -0.426 1.00 85.56 81 VAL A N 1
ATOM 646 C CA . VAL A 1 81 ? -7.819 -4.209 -0.736 1.00 85.56 81 VAL A CA 1
ATOM 647 C C . VAL A 1 81 ? -6.360 -4.240 -0.316 1.00 85.56 81 VAL A C 1
ATOM 649 O O . VAL A 1 81 ? -6.031 -4.378 0.862 1.00 85.56 81 VAL A O 1
ATOM 652 N N . GLU A 1 82 ? -5.480 -4.158 -1.305 1.00 80.38 82 GLU A N 1
ATOM 653 C CA . GLU A 1 82 ? -4.038 -4.138 -1.101 1.00 80.38 82 GLU A CA 1
ATOM 654 C C . GLU A 1 82 ? -3.554 -2.693 -1.284 1.00 80.38 82 GLU A C 1
ATOM 656 O O . GLU A 1 82 ? -3.655 -2.108 -2.363 1.00 80.38 82 GLU A O 1
ATOM 661 N N . LEU A 1 83 ? -3.081 -2.096 -0.196 1.00 78.56 83 LEU A N 1
ATOM 662 C CA . LEU A 1 83 ? -2.476 -0.774 -0.159 1.00 78.56 83 LEU A CA 1
ATOM 663 C C . LEU A 1 83 ? -0.986 -0.950 -0.477 1.00 78.56 83 LEU A C 1
ATOM 665 O O . LEU A 1 83 ? -0.191 -1.333 0.384 1.00 78.56 83 LEU A O 1
ATOM 669 N N . PHE A 1 84 ? -0.630 -0.714 -1.737 1.00 72.12 84 PHE A N 1
ATOM 670 C CA . PHE A 1 84 ? 0.743 -0.763 -2.234 1.00 72.12 84 PHE A CA 1
ATOM 671 C C . PHE A 1 84 ? 1.359 0.635 -2.309 1.00 72.12 84 PHE A C 1
ATOM 673 O O . PHE A 1 84 ? 0.672 1.601 -2.648 1.00 72.12 84 PHE A O 1
ATOM 680 N N . GLY A 1 85 ? 2.673 0.729 -2.082 1.00 62.44 85 GLY A N 1
ATOM 681 C CA . GLY A 1 85 ? 3.450 1.922 -2.441 1.00 62.44 85 GLY A CA 1
ATOM 682 C C . GLY A 1 85 ? 3.507 3.022 -1.383 1.00 62.44 85 GLY A C 1
ATOM 683 O O . GLY A 1 85 ? 3.757 4.177 -1.724 1.00 62.44 85 GLY A O 1
ATOM 684 N N . LEU A 1 86 ? 3.322 2.685 -0.106 1.00 64.94 86 LEU A N 1
ATOM 685 C CA . LEU A 1 86 ? 3.605 3.615 0.984 1.00 64.94 86 LEU A CA 1
ATOM 686 C C . LEU A 1 86 ? 5.128 3.703 1.172 1.00 64.94 86 LEU A C 1
ATOM 688 O O . LEU A 1 86 ? 5.733 2.913 1.894 1.00 64.94 86 LEU A O 1
ATOM 692 N N . LEU A 1 87 ? 5.742 4.639 0.445 1.00 59.03 87 LEU A N 1
ATOM 693 C CA . LEU A 1 87 ? 7.180 4.943 0.492 1.00 59.03 87 LEU A CA 1
ATOM 694 C C . LEU A 1 87 ? 7.606 5.561 1.837 1.00 59.03 87 LEU A C 1
ATOM 696 O O . LEU A 1 87 ? 8.786 5.545 2.168 1.00 59.03 87 LEU A O 1
ATOM 700 N N . ASN A 1 88 ? 6.649 6.093 2.605 1.00 70.12 88 ASN A N 1
ATOM 701 C CA . ASN A 1 88 ? 6.868 6.681 3.922 1.00 70.12 88 ASN A CA 1
ATOM 702 C C . ASN A 1 88 ? 6.332 5.742 5.008 1.00 70.12 88 ASN A C 1
ATOM 704 O O . ASN A 1 88 ? 5.118 5.613 5.186 1.00 70.12 88 ASN A O 1
ATOM 708 N N . PHE A 1 89 ? 7.241 5.112 5.755 1.00 68.19 89 PHE A N 1
ATOM 709 C CA . PHE A 1 89 ? 6.885 4.210 6.852 1.00 68.19 89 PHE A CA 1
ATOM 710 C C . PHE A 1 89 ? 6.079 4.907 7.961 1.00 68.19 89 PHE A C 1
ATOM 712 O O . PHE A 1 89 ? 5.087 4.354 8.429 1.00 68.19 89 PHE A O 1
ATOM 719 N N . GLU A 1 90 ? 6.455 6.130 8.348 1.00 76.06 90 GLU A N 1
ATOM 720 C CA . GLU A 1 90 ? 5.780 6.828 9.451 1.00 76.06 90 GLU A CA 1
ATOM 721 C C . GLU A 1 90 ? 4.336 7.200 9.090 1.00 76.06 90 GLU A C 1
ATOM 723 O O . GLU A 1 90 ? 3.411 6.904 9.841 1.00 76.06 90 GLU A O 1
ATOM 728 N N . GLU A 1 91 ? 4.120 7.743 7.888 1.00 77.75 91 GLU A N 1
ATOM 729 C CA . GLU A 1 91 ? 2.785 8.091 7.384 1.00 77.75 91 GLU A CA 1
ATOM 730 C C . GLU A 1 91 ? 1.885 6.850 7.271 1.00 77.75 91 GLU A C 1
ATOM 732 O O . GLU A 1 91 ? 0.698 6.880 7.600 1.00 77.75 91 GLU A O 1
ATOM 737 N N . MET A 1 92 ? 2.451 5.722 6.836 1.00 80.44 92 MET A N 1
ATOM 738 C CA . MET A 1 92 ? 1.746 4.444 6.818 1.00 80.44 92 MET A CA 1
ATOM 739 C C . MET A 1 92 ? 1.355 3.998 8.226 1.00 80.44 92 MET A C 1
ATOM 741 O O . MET A 1 92 ? 0.209 3.596 8.435 1.00 80.44 92 MET A O 1
ATOM 745 N N . ARG A 1 93 ? 2.281 4.085 9.185 1.00 77.38 93 ARG A N 1
ATOM 746 C CA . ARG A 1 93 ? 2.071 3.651 10.569 1.00 77.38 93 ARG A CA 1
ATOM 747 C C . ARG A 1 93 ? 0.990 4.478 11.253 1.00 77.38 93 ARG A C 1
ATOM 749 O O . ARG A 1 93 ? 0.106 3.917 11.900 1.00 77.38 93 ARG A O 1
ATOM 756 N N . GLU A 1 94 ? 1.014 5.792 11.065 1.00 82.75 94 GLU A N 1
ATOM 757 C CA . GLU A 1 94 ? -0.016 6.699 11.569 1.00 82.75 94 GLU A CA 1
ATOM 758 C C . GLU A 1 94 ? -1.388 6.382 10.968 1.00 82.75 94 GLU A C 1
ATOM 760 O O . GLU A 1 94 ? -2.360 6.201 11.707 1.00 82.75 94 GLU A O 1
ATOM 765 N N . ASN A 1 95 ? -1.468 6.229 9.642 1.00 82.38 95 ASN A N 1
ATOM 766 C CA . ASN A 1 95 ? -2.711 5.866 8.962 1.00 82.38 95 ASN A CA 1
ATOM 767 C C . ASN A 1 95 ? -3.236 4.504 9.431 1.00 82.38 95 ASN A C 1
ATOM 769 O O . ASN A 1 95 ? -4.427 4.364 9.697 1.00 82.38 95 ASN A O 1
ATOM 773 N N . TYR A 1 96 ? -2.362 3.509 9.582 1.00 83.56 96 TYR A N 1
ATOM 774 C CA . TYR A 1 96 ? -2.721 2.181 10.070 1.00 83.56 96 TYR A CA 1
ATOM 775 C C . TYR A 1 96 ? -3.276 2.226 11.498 1.00 83.56 96 TYR A C 1
ATOM 777 O O . TYR A 1 96 ? -4.363 1.704 11.755 1.00 83.56 96 TYR A O 1
ATOM 785 N N . ASN A 1 97 ? -2.584 2.911 12.413 1.00 83.56 97 ASN A N 1
ATOM 786 C CA . ASN A 1 97 ? -3.035 3.095 13.794 1.00 83.56 97 ASN A CA 1
ATOM 787 C C . ASN A 1 97 ? -4.376 3.835 13.851 1.00 83.56 97 ASN A C 1
ATOM 789 O O . ASN A 1 97 ? -5.262 3.478 14.633 1.00 83.56 97 ASN A O 1
ATOM 793 N N . TYR A 1 98 ? -4.562 4.825 12.977 1.00 86.44 98 TYR A N 1
ATOM 794 C CA . TYR A 1 98 ? -5.830 5.520 12.827 1.00 86.44 98 TYR A CA 1
ATOM 795 C C . TYR A 1 98 ? -6.950 4.569 12.376 1.00 86.44 98 TYR A C 1
ATOM 797 O O . TYR A 1 98 ? -7.986 4.508 13.047 1.00 86.44 98 TYR A O 1
ATOM 805 N N . MET A 1 99 ? -6.742 3.768 11.322 1.00 85.19 99 MET A N 1
ATOM 806 C CA . MET A 1 99 ? -7.727 2.773 10.866 1.00 85.19 99 MET A CA 1
ATOM 807 C C . MET A 1 99 ? -8.075 1.773 11.972 1.00 85.19 99 MET A C 1
ATOM 809 O O . MET A 1 99 ? -9.249 1.470 12.189 1.00 85.19 99 MET A O 1
ATOM 813 N N . LEU A 1 100 ? -7.061 1.281 12.691 1.00 85.19 100 LEU A N 1
ATOM 814 C CA . LEU A 1 100 ? -7.218 0.312 13.769 1.00 85.19 100 LEU A CA 1
ATOM 815 C C . LEU A 1 100 ? -8.043 0.891 14.922 1.00 85.19 100 LEU A C 1
ATOM 817 O O . LEU A 1 100 ? -8.991 0.254 15.376 1.00 85.19 100 LEU A O 1
ATOM 821 N N . SER A 1 101 ? -7.746 2.123 15.348 1.00 82.62 101 SER A N 1
ATOM 822 C CA . SER A 1 101 ? -8.498 2.806 16.408 1.00 82.62 101 SER A CA 1
ATOM 823 C C . SER A 1 101 ? -9.978 2.986 16.050 1.00 82.62 101 SER A C 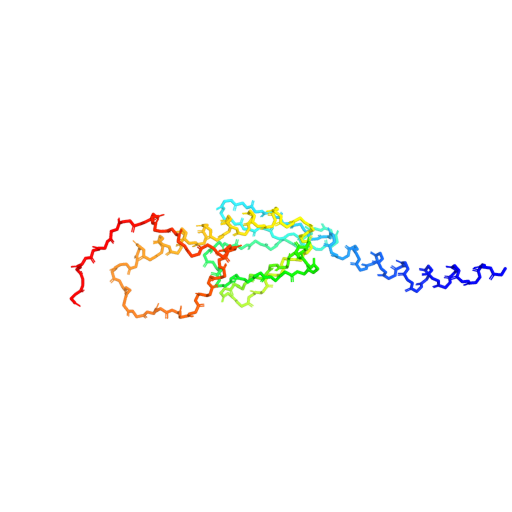1
ATOM 825 O O . SER A 1 101 ? -10.855 2.760 16.885 1.00 82.62 101 SER A O 1
ATOM 827 N N . LYS A 1 102 ? -10.277 3.334 14.789 1.00 85.38 102 LYS A N 1
ATOM 828 C CA . LYS A 1 102 ? -11.650 3.479 14.292 1.00 85.38 102 LYS A CA 1
ATOM 829 C C . LYS A 1 102 ? -12.349 2.132 14.239 1.00 85.38 102 LYS A C 1
ATOM 831 O O . LYS A 1 102 ? -13.455 2.013 14.757 1.00 85.38 102 LYS A O 1
ATOM 836 N N . HIS A 1 103 ? -11.702 1.124 13.661 1.00 81.31 103 HIS A N 1
ATOM 837 C CA . HIS A 1 103 ? -12.240 -0.229 13.596 1.00 81.31 103 HIS A CA 1
ATOM 838 C C . HIS A 1 103 ? -12.582 -0.765 14.995 1.00 81.31 103 HIS A C 1
ATOM 840 O O . HIS A 1 103 ? -13.701 -1.228 15.206 1.00 81.31 103 HIS A O 1
ATOM 846 N N . LEU A 1 104 ? -11.680 -0.605 15.973 1.00 78.31 104 LEU A N 1
ATOM 847 C CA . LEU A 1 104 ? -11.918 -0.983 17.369 1.00 78.31 104 LEU A CA 1
ATOM 848 C C . LEU A 1 104 ? -13.065 -0.190 18.002 1.00 78.31 104 LEU A C 1
ATOM 850 O O . LEU A 1 104 ? -13.900 -0.780 18.678 1.00 78.31 104 LEU A O 1
ATOM 854 N N . ALA A 1 105 ? -13.163 1.119 17.759 1.00 79.00 105 ALA A N 1
ATOM 855 C CA . ALA A 1 105 ? -14.278 1.919 18.260 1.00 79.00 105 ALA A CA 1
ATOM 856 C C . ALA A 1 105 ? -15.628 1.426 17.708 1.00 79.00 105 ALA A C 1
ATOM 858 O O . ALA A 1 105 ? -16.573 1.241 18.473 1.00 79.00 105 ALA A O 1
ATOM 859 N N . TYR A 1 106 ? -15.717 1.145 16.404 1.00 75.56 106 TYR A N 1
ATOM 860 C CA . TYR A 1 106 ? -16.926 0.589 15.789 1.00 75.56 106 TYR A CA 1
ATOM 861 C C . TYR A 1 106 ? -17.228 -0.836 16.268 1.00 75.56 106 TYR A C 1
ATOM 863 O O . TYR A 1 106 ? -18.395 -1.172 16.468 1.00 75.56 106 TYR A O 1
ATOM 871 N N . PHE A 1 107 ? -16.199 -1.654 16.498 1.00 72.88 107 PHE A N 1
ATOM 872 C CA . PHE A 1 107 ? -16.345 -2.99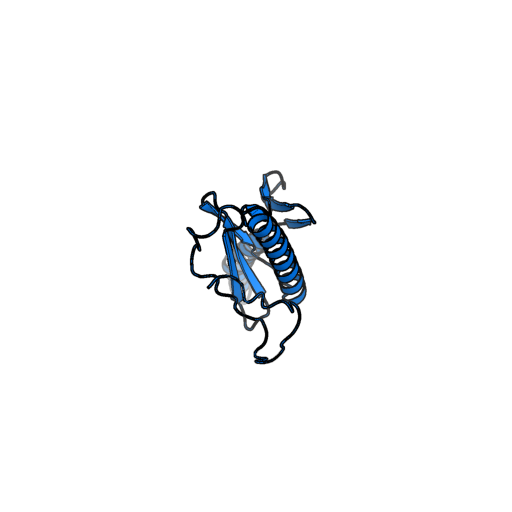8 17.050 1.00 72.88 107 PHE A CA 1
ATOM 873 C C . PHE A 1 107 ? -16.852 -2.962 18.498 1.00 72.88 107 PHE A C 1
ATOM 875 O O . PHE A 1 107 ? -17.794 -3.674 18.825 1.00 72.88 107 PHE A O 1
ATOM 882 N N . CYS A 1 108 ? -16.304 -2.084 19.344 1.00 63.72 108 CYS A N 1
ATOM 883 C CA . CYS A 1 108 ? -16.743 -1.896 20.727 1.00 63.72 108 CYS A CA 1
ATOM 884 C C . CYS A 1 108 ? -18.162 -1.324 20.819 1.00 63.72 108 CYS A C 1
ATOM 886 O O . CYS A 1 108 ? -18.923 -1.753 21.679 1.00 63.72 108 CYS A O 1
ATOM 888 N N . ILE A 1 109 ? -18.548 -0.393 19.939 1.00 63.72 109 ILE A N 1
ATOM 889 C CA . ILE A 1 109 ? -19.930 0.115 19.871 1.00 63.72 109 ILE A CA 1
ATOM 890 C C . ILE A 1 109 ? -20.887 -0.995 19.420 1.00 63.72 109 ILE A C 1
ATOM 892 O O . ILE A 1 109 ? -21.971 -1.120 19.976 1.00 63.72 109 ILE A O 1
ATOM 896 N N . GLY A 1 110 ? -20.479 -1.831 18.459 1.00 57.84 110 GLY A N 1
ATOM 897 C CA . GLY A 1 110 ? -21.242 -3.015 18.061 1.00 57.84 110 GLY A CA 1
ATOM 898 C C . GLY A 1 110 ? -21.366 -4.041 19.191 1.00 57.84 110 GLY A C 1
ATOM 899 O O . GLY A 1 110 ? -22.451 -4.558 19.425 1.00 57.84 110 GLY A O 1
ATOM 900 N N . ALA A 1 111 ? -20.289 -4.290 19.938 1.00 55.00 111 ALA A N 1
ATOM 901 C CA . ALA A 1 111 ? -20.287 -5.189 21.091 1.00 55.00 111 ALA A CA 1
ATOM 902 C C . ALA A 1 111 ? -21.152 -4.656 22.248 1.00 55.00 111 ALA A C 1
ATOM 904 O O . ALA A 1 111 ? -21.856 -5.443 22.870 1.00 55.00 111 ALA A O 1
ATOM 905 N N . LYS A 1 112 ? -21.153 -3.332 22.467 1.00 53.31 112 LYS A N 1
ATOM 906 C CA . LYS A 1 112 ? -21.987 -2.605 23.446 1.00 53.31 112 LYS A CA 1
ATOM 907 C C . LYS A 1 112 ? -23.417 -2.298 22.959 1.00 53.31 112 LYS A C 1
ATOM 909 O O . LYS A 1 112 ? -24.182 -1.602 23.620 1.00 53.31 112 LYS A O 1
ATOM 914 N N . ALA A 1 113 ? -23.773 -2.774 21.771 1.00 47.50 113 ALA A N 1
ATOM 915 C CA . ALA A 1 113 ? -25.158 -2.885 21.326 1.00 47.50 113 ALA A CA 1
ATOM 916 C C . ALA A 1 113 ? -25.650 -4.346 21.367 1.00 47.50 113 ALA A C 1
ATOM 918 O O . ALA A 1 113 ? -26.837 -4.606 21.180 1.00 47.50 113 ALA A O 1
ATOM 919 N N . MET A 1 114 ? -24.742 -5.302 21.589 1.00 48.12 114 MET A N 1
ATOM 920 C CA . MET A 1 114 ? -24.980 -6.747 21.532 1.00 48.12 114 MET A CA 1
ATOM 921 C C . MET A 1 114 ? -24.895 -7.413 22.917 1.00 48.12 114 MET A C 1
ATOM 923 O O . MET A 1 114 ? -25.002 -8.630 23.022 1.00 48.12 114 MET A O 1
ATOM 927 N N . ASP A 1 115 ? -24.773 -6.642 23.992 1.00 49.41 115 ASP A N 1
ATOM 928 C CA . ASP A 1 115 ? -24.748 -7.034 25.412 1.00 49.41 115 ASP A CA 1
ATOM 929 C C . ASP A 1 115 ? -26.029 -7.780 25.831 1.00 49.41 115 ASP A C 1
ATOM 931 O O . ASP A 1 115 ? -26.049 -8.450 26.859 1.00 49.41 115 ASP A O 1
ATOM 935 N N . GLY A 1 116 ? -27.091 -7.708 25.020 1.00 43.78 116 GLY A N 1
ATOM 936 C CA . GLY A 1 116 ? -28.295 -8.530 25.159 1.00 43.78 116 GLY A CA 1
ATOM 937 C C . GLY A 1 116 ? -28.268 -9.880 24.420 1.00 43.78 116 GLY A C 1
ATOM 938 O O . GLY A 1 116 ? -29.211 -10.650 24.563 1.00 43.78 116 GLY A O 1
ATOM 939 N N . VAL A 1 117 ? -27.246 -10.176 23.601 1.00 48.38 117 VAL A N 1
ATOM 940 C CA . VAL A 1 117 ? -27.230 -11.312 22.643 1.00 48.38 117 VAL A CA 1
ATOM 941 C C . VAL A 1 117 ? -25.877 -12.066 22.578 1.00 48.38 117 VAL A C 1
ATOM 943 O O . VAL A 1 117 ? -25.797 -13.169 22.034 1.00 48.38 117 VAL A O 1
ATOM 946 N N . LEU A 1 118 ? -24.786 -11.539 23.144 1.00 42.53 118 LEU A N 1
ATOM 947 C CA . LEU A 1 118 ? -23.427 -12.016 22.847 1.00 42.53 118 LEU A CA 1
ATOM 948 C C . LEU A 1 118 ? -22.869 -13.048 23.855 1.00 42.53 118 LEU A C 1
ATOM 950 O O . LEU A 1 118 ? -22.017 -12.736 24.679 1.00 42.53 118 LEU A O 1
ATOM 954 N N . GLN A 1 119 ? -23.285 -14.314 23.739 1.00 37.75 119 GLN A N 1
ATOM 955 C CA . GLN A 1 119 ? -22.507 -15.471 24.242 1.00 37.75 119 GLN A CA 1
ATOM 956 C C . GLN A 1 119 ? -22.139 -16.488 23.143 1.00 37.75 119 GLN A C 1
ATOM 958 O O . GLN A 1 119 ? -21.450 -17.467 23.408 1.00 37.75 119 GLN A O 1
ATOM 963 N N . LEU A 1 120 ? -22.536 -16.284 21.879 1.00 41.31 120 LEU A N 1
ATOM 964 C CA . LEU A 1 120 ? -22.338 -17.298 20.831 1.00 41.31 120 LEU A CA 1
ATOM 965 C C . LEU A 1 120 ? -21.896 -16.736 19.473 1.00 41.31 120 LEU A C 1
ATOM 967 O O . LEU A 1 120 ? -22.503 -17.062 18.458 1.00 41.31 120 LEU A O 1
ATOM 971 N N . LYS A 1 121 ? -20.796 -15.976 19.418 1.00 39.00 121 LYS A N 1
ATOM 972 C CA . LYS A 1 121 ? -19.766 -16.108 18.358 1.00 39.00 121 LYS A CA 1
ATOM 973 C C . LYS A 1 121 ? -18.603 -15.155 18.647 1.00 39.00 121 LYS A C 1
ATOM 975 O O . LYS A 1 121 ? -18.650 -13.980 18.305 1.00 39.00 121 LYS A O 1
ATOM 980 N N . ALA A 1 122 ? -17.532 -15.673 19.231 1.00 39.53 122 ALA A N 1
ATOM 981 C CA . ALA A 1 122 ? -16.218 -15.074 19.052 1.00 39.53 122 ALA A CA 1
ATOM 982 C C . ALA A 1 122 ? -15.624 -15.672 17.764 1.00 39.53 122 ALA A C 1
ATOM 984 O O . ALA A 1 122 ? -15.259 -16.851 17.774 1.00 39.53 122 ALA A O 1
ATOM 985 N N . PRO A 1 123 ? -15.557 -14.951 16.629 1.00 38.50 123 PRO A N 1
ATOM 986 C CA . PRO A 1 123 ? -14.673 -15.363 15.552 1.00 38.50 123 PRO A CA 1
ATOM 987 C C . PRO A 1 123 ? -13.237 -15.167 16.041 1.00 38.50 123 PRO A C 1
ATOM 989 O O . PRO A 1 123 ? -12.778 -14.052 16.274 1.00 38.50 123 PRO A O 1
ATOM 992 N N . GLY A 1 124 ? -12.571 -16.293 16.285 1.00 39.38 124 GLY A N 1
ATOM 993 C CA . GLY A 1 124 ? -11.205 -16.340 16.773 1.00 39.38 124 GLY A CA 1
ATOM 994 C C . GLY A 1 124 ? -10.179 -15.814 15.769 1.00 39.38 124 GLY A C 1
ATOM 995 O O . GLY A 1 124 ? -10.414 -15.786 14.562 1.00 39.38 124 GLY A O 1
ATOM 996 N N . ARG A 1 125 ? -9.003 -15.512 16.336 1.00 39.41 125 ARG A N 1
ATOM 997 C CA . ARG A 1 125 ? -7.748 -15.047 15.717 1.00 39.41 125 ARG A CA 1
ATOM 998 C C . ARG A 1 125 ? -7.727 -13.582 15.278 1.00 39.41 125 ARG A C 1
ATOM 1000 O O . ARG A 1 125 ? -7.669 -13.265 14.099 1.00 39.41 125 ARG A O 1
ATOM 1007 N N . PHE A 1 126 ? -7.637 -12.710 16.279 1.00 40.66 126 PHE A N 1
ATOM 1008 C CA . PHE A 1 126 ? -7.080 -11.367 16.148 1.00 40.66 126 PHE A CA 1
ATOM 1009 C C . PHE A 1 126 ? -5.599 -11.429 16.555 1.00 40.66 126 PHE A C 1
ATOM 1011 O O . PHE A 1 126 ? -5.286 -11.483 17.743 1.00 40.66 126 PHE A O 1
ATOM 1018 N N . TRP A 1 127 ? -4.693 -11.519 15.577 1.00 30.59 127 TRP A N 1
ATOM 1019 C CA . TRP A 1 127 ? -3.260 -11.320 15.809 1.00 30.59 127 TRP A CA 1
ATOM 1020 C C . TRP A 1 127 ? -2.988 -9.821 15.709 1.00 30.59 127 TRP A C 1
ATOM 1022 O O . TRP A 1 127 ? -2.946 -9.258 14.619 1.00 30.59 127 TRP A O 1
ATOM 1032 N N . LEU A 1 128 ? -2.879 -9.171 16.865 1.00 43.41 128 LEU A N 1
ATOM 1033 C CA . LEU A 1 128 ? -2.189 -7.894 16.978 1.00 43.41 128 LEU A CA 1
ATOM 1034 C C . LEU A 1 128 ? -0.698 -8.217 16.943 1.00 43.41 128 LEU A C 1
ATOM 1036 O O . LEU A 1 128 ? -0.211 -8.837 17.885 1.00 43.41 128 LEU A O 1
ATOM 1040 N N . ASP A 1 129 ? 0.014 -7.809 15.898 1.00 37.25 129 ASP A N 1
ATOM 1041 C CA . ASP A 1 129 ? 1.445 -7.550 16.036 1.00 37.25 129 ASP A CA 1
ATOM 1042 C C . ASP A 1 129 ? 1.575 -6.148 16.663 1.00 37.25 129 ASP A C 1
ATOM 1044 O O . ASP A 1 129 ? 1.185 -5.160 16.029 1.00 37.25 129 ASP A O 1
ATOM 1048 N N . PRO A 1 130 ? 2.016 -6.031 17.931 1.00 47.84 130 PRO A N 1
ATOM 1049 C CA . PRO A 1 130 ? 2.312 -4.741 18.536 1.00 47.84 130 PRO A CA 1
ATOM 1050 C C . PRO A 1 130 ? 3.592 -4.159 17.901 1.00 47.84 130 PRO A C 1
ATOM 1052 O O . PRO A 1 130 ? 4.526 -4.919 17.632 1.00 47.84 130 PRO A O 1
ATOM 1055 N N . PRO A 1 131 ? 3.680 -2.835 17.656 1.00 47.91 131 PRO A N 1
ATOM 1056 C CA . PRO A 1 131 ? 4.763 -2.255 16.858 1.00 47.91 131 PRO A CA 1
ATOM 1057 C C . PRO A 1 131 ? 6.088 -2.091 17.615 1.00 47.91 131 PRO A C 1
ATOM 1059 O O . PRO A 1 131 ? 7.063 -1.586 17.061 1.00 47.91 131 PRO A O 1
ATOM 1062 N N . ASP A 1 132 ? 6.164 -2.516 18.869 1.00 38.44 132 ASP A N 1
ATOM 1063 C CA . ASP A 1 132 ? 7.289 -2.199 19.727 1.00 38.44 132 ASP A CA 1
ATOM 1064 C C . ASP A 1 132 ? 7.414 -3.280 20.796 1.00 38.44 132 ASP A C 1
ATOM 1066 O O . ASP A 1 132 ? 6.460 -3.600 21.500 1.00 38.44 132 ASP A O 1
ATOM 1070 N N . GLY A 1 133 ? 8.606 -3.871 20.909 1.00 36.97 133 GLY A N 1
ATOM 1071 C CA . GLY A 1 133 ? 8.968 -4.899 21.891 1.00 36.97 133 GLY A CA 1
ATOM 1072 C C . GLY A 1 133 ? 8.986 -4.409 23.346 1.00 36.97 133 GLY A C 1
ATOM 1073 O O . GLY A 1 133 ? 9.867 -4.788 24.113 1.00 36.97 133 GLY A O 1
ATOM 1074 N N . LEU A 1 134 ? 8.028 -3.571 23.740 1.00 34.12 134 LEU A N 1
ATOM 1075 C CA . LEU A 1 134 ? 7.784 -3.126 25.102 1.00 34.12 134 LEU A CA 1
ATOM 1076 C C . LEU A 1 134 ? 6.627 -3.933 25.696 1.00 34.12 134 LEU A C 1
ATOM 1078 O O . LEU A 1 134 ? 5.469 -3.525 25.752 1.00 34.12 134 LEU A O 1
ATOM 1082 N N . CYS A 1 135 ? 6.989 -5.106 26.212 1.00 38.25 135 CYS A N 1
ATOM 1083 C CA . CYS A 1 135 ? 6.263 -5.747 27.298 1.00 38.25 135 CYS A CA 1
ATOM 1084 C C . CYS A 1 135 ? 6.236 -4.802 28.508 1.00 38.25 135 CYS A C 1
ATOM 1086 O O . CYS A 1 135 ? 7.173 -4.827 29.295 1.00 38.25 135 CYS A O 1
ATOM 1088 N N . LEU A 1 136 ? 5.191 -3.978 28.630 1.00 34.00 136 LEU A N 1
ATOM 1089 C CA . LEU A 1 136 ? 4.616 -3.381 29.851 1.00 34.00 136 LEU A CA 1
ATOM 1090 C C . LEU A 1 136 ? 4.057 -1.994 29.527 1.00 34.00 136 LEU A C 1
ATOM 1092 O O . LEU A 1 136 ? 4.783 -1.009 29.583 1.00 34.00 136 LEU A O 1
ATOM 1096 N N . LEU A 1 137 ? 2.738 -1.896 29.355 1.00 28.86 137 LEU A N 1
ATOM 1097 C CA . LEU A 1 137 ? 1.986 -0.918 30.135 1.00 28.86 137 LEU A CA 1
ATOM 1098 C C . LEU A 1 137 ? 0.510 -1.314 30.252 1.00 28.86 137 LEU A C 1
ATOM 1100 O O . LEU A 1 137 ? -0.269 -1.327 29.305 1.00 28.86 137 LEU A O 1
ATOM 1104 N N . LYS A 1 138 ? 0.154 -1.637 31.490 1.00 38.31 138 LYS A N 1
ATOM 1105 C CA . LYS A 1 138 ? -1.180 -1.496 32.071 1.00 38.31 138 LYS A CA 1
ATOM 1106 C C . LYS A 1 138 ? -1.722 -0.083 31.785 1.00 38.31 138 LYS A C 1
ATOM 1108 O O . LYS A 1 138 ? -0.939 0.859 31.823 1.00 38.31 138 LYS A O 1
ATOM 1113 N N . LEU A 1 139 ? -3.056 0.031 31.712 1.00 37.22 139 LEU A N 1
ATOM 1114 C CA . LEU A 1 139 ? -3.888 1.255 31.627 1.00 37.22 139 LEU A CA 1
ATOM 1115 C C . LEU A 1 139 ? -4.067 1.731 30.176 1.00 37.22 139 LEU A C 1
ATOM 1117 O O . LEU A 1 139 ? -3.129 2.186 29.551 1.00 37.22 139 LEU A O 1
ATOM 1121 N N . VAL A 1 140 ? -5.245 1.616 29.561 1.00 37.19 140 VAL A N 1
ATOM 1122 C CA . VAL A 1 140 ? -6.490 2.280 29.971 1.00 37.19 140 VAL A CA 1
ATOM 1123 C C . VAL A 1 140 ? -7.687 1.409 29.585 1.00 37.19 140 VAL A C 1
ATOM 1125 O O . VAL A 1 140 ? -8.118 1.450 28.450 1.00 37.19 140 VAL A O 1
ATOM 1128 N N . PHE A 1 141 ? -8.208 0.612 30.515 1.00 28.47 141 PHE A N 1
ATOM 1129 C CA . PHE A 1 141 ? -9.633 0.270 30.648 1.00 28.47 141 PHE A CA 1
ATOM 1130 C C . PHE A 1 141 ? -9.771 -0.441 31.997 1.00 28.47 141 PHE A C 1
ATOM 1132 O O . PHE A 1 141 ? -9.755 -1.664 32.117 1.00 28.47 141 PHE A O 1
ATOM 1139 N N . GLY A 1 142 ? -9.797 0.370 33.056 1.00 33.66 142 GLY A N 1
ATOM 1140 C CA . GLY A 1 142 ? -10.233 -0.080 34.366 1.00 33.66 142 GLY A CA 1
ATOM 1141 C C . GLY A 1 142 ? -11.737 -0.316 34.328 1.00 33.66 142 GLY A C 1
ATOM 1142 O O . GLY A 1 142 ? -12.492 0.643 34.244 1.00 33.66 142 GLY A O 1
ATOM 1143 N N . ALA A 1 143 ? -12.141 -1.582 34.356 1.00 32.03 143 ALA A N 1
ATOM 1144 C CA . ALA A 1 143 ? -13.390 -2.082 34.932 1.00 32.03 143 ALA A CA 1
ATOM 1145 C C . ALA A 1 143 ? -13.416 -3.599 34.722 1.00 32.03 143 ALA A C 1
ATOM 1147 O O . ALA A 1 143 ? -13.920 -4.115 33.730 1.00 32.03 143 ALA A O 1
ATOM 1148 N N . TRP A 1 144 ? -12.817 -4.314 35.668 1.00 38.25 144 TRP A N 1
ATOM 1149 C CA . TRP A 1 144 ? -13.068 -5.735 35.857 1.00 38.25 144 TRP A CA 1
ATOM 1150 C C . TRP A 1 144 ? -14.438 -5.834 36.551 1.00 38.25 144 TRP A C 1
ATOM 1152 O O . TRP A 1 144 ? -14.499 -5.774 37.779 1.00 38.25 144 TRP A O 1
ATOM 1162 N N . ASP A 1 145 ? -15.544 -5.876 35.794 1.00 29.72 145 ASP A N 1
ATOM 1163 C CA . ASP A 1 145 ? -16.841 -6.242 36.381 1.00 29.72 145 ASP A CA 1
ATOM 1164 C C . ASP A 1 145 ? -16.852 -7.758 36.588 1.00 29.72 145 ASP A C 1
ATOM 1166 O O . ASP A 1 145 ? -16.946 -8.560 35.659 1.00 29.72 145 ASP A O 1
ATOM 1170 N N . ARG A 1 146 ? -16.688 -8.131 37.854 1.00 44.81 146 ARG A N 1
ATOM 1171 C CA . ARG A 1 146 ? -16.736 -9.487 38.387 1.00 44.81 146 ARG A CA 1
ATOM 1172 C C . ARG A 1 146 ? -18.199 -9.921 38.555 1.00 44.81 146 ARG A C 1
ATOM 1174 O O . ARG A 1 146 ? -18.611 -10.232 39.670 1.00 44.81 146 ARG A O 1
ATOM 1181 N N . ARG A 1 147 ? -18.996 -9.901 37.480 1.00 36.66 147 ARG A N 1
ATOM 1182 C CA . ARG A 1 147 ? -20.398 -10.364 37.481 1.00 36.66 147 ARG A CA 1
ATOM 1183 C C . ARG A 1 147 ? -20.817 -11.033 36.176 1.00 36.66 147 ARG A C 1
ATOM 1185 O O . ARG A 1 147 ? -21.764 -10.610 35.529 1.00 36.66 147 ARG A O 1
ATOM 1192 N N . VAL A 1 148 ? -20.153 -12.135 35.854 1.00 42.22 148 VAL A N 1
ATOM 1193 C CA . VAL A 1 148 ? -20.806 -13.336 35.314 1.00 42.22 148 VAL A CA 1
ATOM 1194 C C . VAL A 1 148 ? -20.068 -14.507 35.970 1.00 42.22 148 VAL A C 1
ATOM 1196 O O . VAL A 1 148 ? -18.840 -14.495 35.965 1.00 42.22 148 VAL A O 1
ATOM 1199 N N . CYS A 1 149 ? -20.823 -15.377 36.650 1.00 36.16 149 CYS A N 1
ATOM 1200 C CA . CYS A 1 149 ? -20.379 -16.379 37.631 1.00 36.16 149 CYS A CA 1
ATOM 1201 C C . CYS A 1 149 ? -19.126 -17.182 37.265 1.00 36.16 149 CYS A C 1
ATOM 1203 O O . CYS A 1 149 ? -19.008 -17.601 36.094 1.00 36.16 149 CYS A O 1
#

Radius of gyration: 21.67 Å; chains: 1; bounding box: 61×27×66 Å